Protein AF-A0A7T4Y8R8-F1 (afdb_monomer_lite)

Radius of gyration: 26.85 Å; chains: 1; bounding box: 52×17×78 Å

pLDDT: mean 71.28, std 12.85, range [49.88, 92.12]

Sequence (61 aa):
MRKLPKPSNKTPKFSVFTLLVLLSLVALTVFIWLSDGLAPRDSVAGGADPALRQYIIQYSR

Structure (mmCIF, N/CA/C/O backbone):
data_AF-A0A7T4Y8R8-F1
#
_entry.id   AF-A0A7T4Y8R8-F1
#
loop_
_atom_site.group_PDB
_atom_site.id
_atom_site.type_symbol
_atom_site.label_atom_id
_atom_site.label_alt_id
_atom_site.label_comp_id
_atom_site.label_asym_id
_atom_site.label_entity_id
_atom_site.label_seq_id
_atom_site.pdbx_PDB_ins_code
_atom_site.Cartn_x
_atom_site.Cartn_y
_atom_site.Cartn_z
_atom_site.occupancy
_atom_site.B_iso_or_equiv
_atom_site.auth_seq_id
_atom_site.auth_comp_id
_atom_site.auth_asym_id
_atom_site.auth_atom_id
_atom_site.pdbx_PDB_model_num
ATOM 1 N N . MET A 1 1 ? -4.145 -9.202 56.159 1.00 49.88 1 MET A N 1
ATOM 2 C CA . MET A 1 1 ? -3.972 -9.736 54.787 1.00 49.88 1 MET A CA 1
ATOM 3 C C . MET A 1 1 ? -4.114 -8.593 53.782 1.00 49.88 1 MET A C 1
ATOM 5 O O . MET A 1 1 ? -5.198 -8.032 53.679 1.00 49.88 1 MET A O 1
ATOM 9 N N . ARG A 1 2 ? -3.030 -8.177 53.103 1.00 58.34 2 ARG A N 1
ATOM 10 C CA . ARG A 1 2 ? -3.097 -7.150 52.041 1.00 58.34 2 ARG A CA 1
ATOM 11 C C . ARG A 1 2 ? -3.795 -7.749 50.820 1.00 58.34 2 ARG A C 1
ATOM 13 O O . ARG A 1 2 ? -3.334 -8.754 50.291 1.00 58.34 2 ARG A O 1
ATOM 20 N N . LYS A 1 3 ? -4.902 -7.143 50.384 1.00 62.12 3 LYS A N 1
ATOM 21 C CA . LYS A 1 3 ? -5.566 -7.502 49.126 1.00 62.12 3 LYS A CA 1
ATOM 22 C C . LYS A 1 3 ? -4.656 -7.069 47.973 1.00 62.12 3 LYS A C 1
ATOM 24 O O . LYS A 1 3 ? -4.450 -5.874 47.779 1.00 62.12 3 LYS A O 1
ATOM 29 N N . LEU A 1 4 ? -4.077 -8.031 47.256 1.00 71.25 4 LEU A N 1
ATOM 30 C CA . LEU A 1 4 ? -3.346 -7.763 46.018 1.00 71.25 4 LEU A CA 1
ATOM 31 C C . LEU A 1 4 ? -4.320 -7.184 44.977 1.00 71.25 4 LEU A C 1
ATOM 33 O O . LEU A 1 4 ? -5.421 -7.725 44.820 1.00 71.25 4 LEU A O 1
ATOM 37 N N . PRO A 1 5 ? -3.958 -6.094 44.280 1.00 69.69 5 PRO A N 1
ATOM 38 C CA . PRO A 1 5 ? -4.793 -5.557 43.219 1.00 69.69 5 PRO A CA 1
ATOM 39 C C . PRO A 1 5 ? -4.894 -6.588 42.090 1.00 69.69 5 PRO A C 1
ATOM 41 O O . PRO A 1 5 ? -3.888 -7.055 41.559 1.00 69.69 5 PRO A O 1
ATOM 44 N N . LYS A 1 6 ? -6.129 -6.963 41.743 1.00 72.44 6 LYS A N 1
ATOM 45 C CA . LYS A 1 6 ? -6.427 -7.840 40.605 1.00 72.44 6 LYS A CA 1
ATOM 46 C C . LYS A 1 6 ? -5.872 -7.193 39.325 1.00 72.44 6 LYS A C 1
ATOM 48 O O . LYS A 1 6 ? -6.153 -6.009 39.112 1.00 72.44 6 LYS A O 1
ATOM 53 N N . PRO A 1 7 ? -5.150 -7.927 38.459 1.00 66.44 7 PRO A N 1
ATOM 54 C CA . PRO A 1 7 ? -4.741 -7.404 37.166 1.00 66.44 7 PRO A CA 1
ATOM 55 C C . PRO A 1 7 ? -6.005 -7.133 36.348 1.00 66.44 7 PRO A C 1
ATOM 57 O O . PRO A 1 7 ? -6.708 -8.043 35.910 1.00 66.44 7 PRO A O 1
ATOM 60 N N . SER A 1 8 ? -6.347 -5.853 36.221 1.00 62.50 8 SER A N 1
ATOM 61 C CA . SER A 1 8 ? -7.426 -5.396 35.359 1.00 62.50 8 SER A CA 1
ATOM 62 C C . SER A 1 8 ? -6.962 -5.623 33.928 1.00 62.50 8 SER A C 1
ATOM 64 O O . SER A 1 8 ? -6.139 -4.870 33.411 1.00 62.50 8 SER A O 1
ATOM 66 N N . ASN A 1 9 ? -7.455 -6.703 33.322 1.00 68.06 9 ASN A N 1
ATOM 67 C CA . ASN A 1 9 ? -7.242 -7.023 31.921 1.00 68.06 9 ASN A CA 1
ATOM 68 C C . ASN A 1 9 ? -8.014 -5.987 31.089 1.00 68.06 9 ASN A C 1
ATOM 70 O O . ASN A 1 9 ? -9.157 -6.201 30.688 1.00 68.06 9 ASN A O 1
ATOM 74 N N . LYS A 1 10 ? -7.440 -4.788 30.956 1.00 63.72 10 LYS A N 1
ATOM 75 C CA . LYS A 1 10 ? -8.003 -3.707 30.153 1.00 63.72 10 LYS A CA 1
ATOM 76 C C . LYS A 1 10 ? -7.835 -4.109 28.698 1.00 63.72 10 LYS A C 1
ATOM 78 O O . LYS A 1 10 ? -6.787 -3.883 28.102 1.00 63.72 10 LYS A O 1
ATOM 83 N N . THR A 1 11 ? -8.877 -4.712 28.141 1.00 62.72 11 THR A N 1
ATOM 84 C CA . THR A 1 11 ? -9.023 -4.870 26.696 1.00 62.72 11 THR A CA 1
ATOM 85 C C . THR A 1 11 ? -8.808 -3.509 26.035 1.00 62.72 11 THR A C 1
ATOM 87 O O . THR A 1 11 ? -9.459 -2.537 26.448 1.00 62.72 11 THR A O 1
ATOM 90 N N . PRO A 1 12 ? -7.892 -3.404 25.058 1.00 65.94 12 PRO A N 1
ATOM 91 C CA . PRO A 1 12 ? -7.621 -2.145 24.390 1.00 65.94 12 PRO A CA 1
ATOM 92 C C . PRO A 1 12 ? -8.911 -1.669 23.726 1.00 65.94 12 PRO A C 1
ATOM 94 O O . PRO A 1 12 ? -9.487 -2.347 22.877 1.00 65.94 12 PRO A O 1
ATOM 97 N N . LYS A 1 13 ? -9.400 -0.505 24.157 1.00 70.12 13 LYS A N 1
ATOM 98 C CA . LYS A 1 13 ? -10.520 0.158 23.497 1.00 70.12 13 LYS A CA 1
ATOM 99 C C . LYS A 1 13 ? -9.974 0.748 22.205 1.00 70.12 13 LYS A C 1
ATOM 101 O O . LYS A 1 13 ? -9.357 1.810 22.227 1.00 70.12 13 LYS A O 1
ATOM 106 N N . PHE A 1 14 ? -10.151 0.031 21.101 1.00 69.44 14 PHE A N 1
ATOM 107 C CA . PHE A 1 14 ? -9.855 0.561 19.778 1.00 69.44 14 PHE A CA 1
ATOM 108 C C . PHE A 1 14 ? -10.782 1.752 19.521 1.00 69.44 14 PHE A C 1
ATOM 110 O O . PHE A 1 14 ? -12.000 1.605 19.456 1.00 69.44 14 PHE A O 1
ATOM 117 N N . SER A 1 15 ? -10.201 2.949 19.462 1.00 80.56 15 SER A N 1
ATOM 118 C CA . SER A 1 15 ? -10.935 4.166 19.128 1.00 80.56 15 SER A CA 1
ATOM 119 C C . SER A 1 15 ? -11.339 4.128 17.655 1.00 80.56 15 SER A C 1
ATOM 121 O O . SER A 1 15 ? -10.597 3.610 16.819 1.00 80.56 15 SER A O 1
ATOM 123 N N . VAL A 1 16 ? -12.478 4.736 17.319 1.00 83.44 16 VAL A N 1
ATOM 124 C CA . VAL A 1 16 ? -12.899 4.955 15.923 1.00 83.44 16 VAL A CA 1
ATOM 125 C C . VAL A 1 1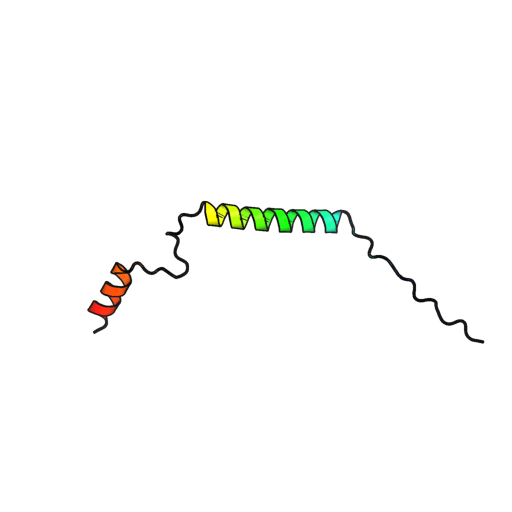6 ? -11.794 5.664 15.135 1.00 83.44 16 VAL A C 1
ATOM 127 O O . VAL A 1 16 ? -11.531 5.319 13.989 1.00 83.44 16 VAL A O 1
ATOM 130 N N . PHE A 1 17 ? -11.069 6.582 15.779 1.00 82.44 17 PHE A N 1
ATOM 131 C CA . PHE A 1 17 ? -9.906 7.239 15.187 1.00 82.44 17 PHE A CA 1
ATOM 132 C C . PHE A 1 17 ? -8.804 6.239 14.805 1.00 82.44 17 PHE A C 1
ATOM 134 O O . PHE A 1 17 ? -8.269 6.298 13.704 1.00 82.44 17 PHE A O 1
ATOM 141 N N . THR A 1 18 ? -8.503 5.275 15.679 1.00 85.44 18 THR A N 1
ATOM 142 C CA . THR A 1 18 ? -7.517 4.220 15.405 1.00 85.44 18 THR A CA 1
ATOM 143 C C . THR A 1 18 ? -7.949 3.349 14.227 1.00 85.44 18 THR A C 1
ATOM 145 O O . THR A 1 18 ? -7.118 3.000 13.395 1.00 85.44 18 THR A O 1
ATOM 148 N N . LEU A 1 19 ? -9.245 3.040 14.121 1.00 88.06 19 LEU A N 1
ATOM 149 C CA . LEU A 1 19 ? -9.793 2.286 12.993 1.00 88.06 19 LEU A CA 1
ATOM 150 C C . LEU A 1 19 ? -9.663 3.063 11.673 1.00 88.06 19 LEU A C 1
ATOM 152 O O . LEU A 1 19 ? -9.244 2.492 10.671 1.00 88.06 19 LEU A O 1
ATOM 156 N N . LEU A 1 20 ? -9.971 4.364 11.680 1.00 88.69 20 LEU A N 1
ATOM 157 C CA . LEU A 1 20 ? -9.834 5.234 10.507 1.00 88.69 20 LEU A CA 1
ATOM 158 C C . LEU A 1 20 ? -8.378 5.345 10.043 1.00 88.69 20 LEU A C 1
ATOM 160 O O . LEU A 1 20 ? -8.106 5.262 8.847 1.00 88.69 20 LEU A O 1
ATOM 164 N N . VAL A 1 21 ? -7.437 5.476 10.980 1.00 88.94 21 VAL A N 1
ATOM 165 C CA . VAL A 1 21 ? -5.999 5.479 10.675 1.00 88.94 21 VAL A CA 1
ATOM 166 C C . VAL A 1 21 ? -5.576 4.148 10.053 1.00 88.94 21 VAL A C 1
ATOM 168 O O . VAL A 1 21 ? -4.867 4.145 9.048 1.00 88.94 21 VAL A O 1
ATOM 171 N N . LEU A 1 22 ? -6.047 3.022 10.596 1.00 90.81 22 LEU A N 1
ATOM 172 C CA . LEU A 1 22 ? -5.735 1.695 10.066 1.00 90.81 22 LEU A CA 1
ATOM 173 C C . LEU A 1 22 ? -6.272 1.512 8.637 1.00 90.81 22 LEU A C 1
ATOM 175 O O . LEU A 1 22 ? -5.550 1.050 7.758 1.00 90.81 22 LEU A O 1
ATOM 179 N N . LEU A 1 23 ? -7.518 1.923 8.393 1.00 90.81 23 LEU A N 1
ATOM 180 C CA . LEU A 1 23 ? -8.141 1.902 7.067 1.00 90.81 23 LEU A CA 1
ATOM 181 C C . LEU A 1 23 ? -7.373 2.770 6.065 1.00 90.81 23 LEU A C 1
ATOM 183 O O . LEU A 1 23 ? -7.133 2.335 4.941 1.00 90.81 23 LEU A O 1
ATOM 187 N N . SER A 1 24 ? -6.944 3.962 6.485 1.00 91.00 24 SER A N 1
ATOM 188 C CA . SER A 1 24 ? -6.131 4.864 5.663 1.00 91.00 24 SER A CA 1
ATOM 189 C C . SER A 1 24 ? -4.788 4.234 5.276 1.00 91.00 24 SER A C 1
ATOM 191 O O . SER A 1 24 ? -4.417 4.244 4.105 1.00 91.00 24 SER A O 1
ATOM 193 N N . LEU A 1 25 ? -4.095 3.600 6.228 1.00 92.12 2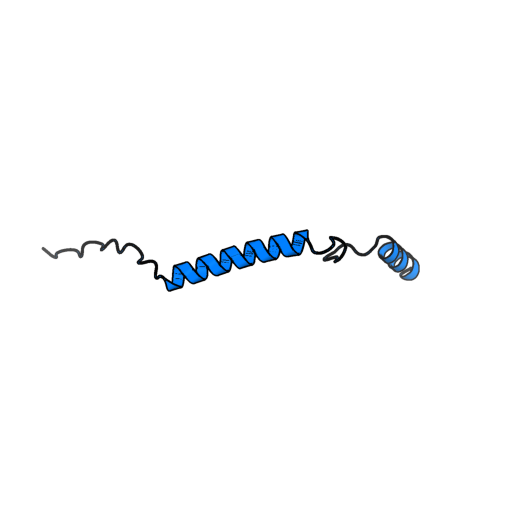5 LEU A N 1
ATOM 194 C CA . LEU A 1 25 ? -2.839 2.880 5.981 1.00 92.12 25 LEU A CA 1
ATOM 195 C C . LEU A 1 25 ? -3.007 1.740 4.968 1.00 92.12 25 LEU A C 1
ATOM 197 O O . LEU A 1 25 ? -2.189 1.586 4.059 1.00 92.12 25 LEU A O 1
ATOM 201 N N . VAL A 1 26 ? -4.079 0.955 5.093 1.00 91.31 26 VAL A N 1
ATOM 202 C CA . VAL A 1 26 ? -4.373 -0.135 4.151 1.00 91.31 26 VAL A CA 1
ATOM 203 C C . VAL A 1 26 ? -4.665 0.424 2.758 1.00 91.31 26 VAL A C 1
ATOM 205 O O . VAL A 1 26 ? -4.088 -0.053 1.782 1.00 91.31 26 VAL A O 1
ATOM 208 N N . ALA A 1 27 ? -5.489 1.469 2.660 1.00 90.69 27 ALA A N 1
ATOM 209 C CA . ALA A 1 27 ? -5.797 2.126 1.392 1.00 90.69 27 ALA A CA 1
ATOM 210 C C . ALA A 1 27 ? -4.539 2.697 0.718 1.00 90.69 27 ALA A C 1
ATOM 212 O O . ALA A 1 27 ? -4.351 2.503 -0.481 1.00 90.6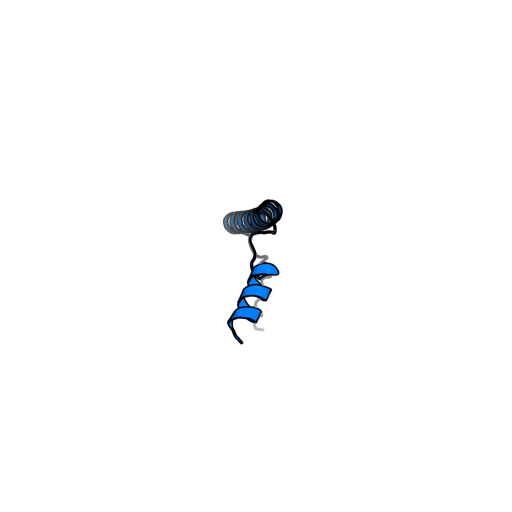9 27 ALA A O 1
ATOM 213 N N . LEU A 1 28 ? -3.642 3.324 1.488 1.00 89.31 28 LEU A N 1
ATOM 214 C CA . LEU A 1 28 ? -2.358 3.824 0.995 1.00 89.31 28 LEU A CA 1
ATOM 215 C C . LEU A 1 28 ? -1.493 2.688 0.433 1.00 89.31 28 LEU A C 1
ATOM 217 O O . LEU A 1 28 ? -0.901 2.826 -0.632 1.00 89.31 28 LEU A O 1
ATOM 221 N N . THR A 1 29 ? -1.454 1.547 1.122 1.00 85.75 29 THR A N 1
ATOM 222 C CA . THR A 1 29 ? -0.664 0.383 0.696 1.00 85.75 29 THR A CA 1
ATOM 223 C C . THR A 1 29 ? -1.177 -0.186 -0.626 1.00 85.75 29 THR A C 1
ATOM 225 O O . THR A 1 29 ? -0.388 -0.456 -1.531 1.00 85.75 29 THR A O 1
ATOM 228 N N . VAL A 1 30 ? -2.500 -0.319 -0.766 1.00 87.38 30 VAL A N 1
ATOM 229 C CA . VAL A 1 30 ? -3.139 -0.754 -2.018 1.00 87.38 30 VAL A CA 1
ATOM 230 C C . VAL A 1 30 ? -2.885 0.257 -3.131 1.00 87.38 30 VAL A C 1
ATOM 232 O O . VAL A 1 30 ? -2.568 -0.140 -4.246 1.00 87.38 30 VAL A O 1
ATOM 235 N N . PHE A 1 31 ? -2.973 1.553 -2.833 1.00 87.06 31 PHE A N 1
ATOM 236 C CA . PHE A 1 31 ? -2.710 2.614 -3.799 1.00 87.06 31 PHE A CA 1
ATOM 237 C C . PHE A 1 31 ? -1.265 2.588 -4.307 1.00 87.06 31 PHE A C 1
ATOM 239 O O . PHE A 1 31 ? -1.051 2.719 -5.509 1.00 87.06 31 PHE A O 1
ATOM 246 N N . ILE A 1 32 ? -0.284 2.366 -3.426 1.00 81.75 32 ILE A N 1
ATOM 247 C CA . ILE A 1 32 ? 1.125 2.205 -3.808 1.00 81.75 32 ILE A CA 1
ATOM 248 C C . ILE A 1 32 ? 1.292 0.981 -4.709 1.00 81.75 32 ILE A C 1
ATOM 250 O O . ILE A 1 32 ? 1.889 1.103 -5.767 1.00 81.75 32 ILE A O 1
ATOM 254 N N . TRP A 1 33 ? 0.714 -0.166 -4.346 1.00 81.62 33 TRP A N 1
ATOM 255 C CA . TRP A 1 33 ? 0.767 -1.380 -5.170 1.00 81.62 33 TRP A CA 1
ATOM 256 C C . TRP A 1 33 ? 0.120 -1.204 -6.546 1.00 81.62 33 TRP A C 1
ATOM 258 O O . TRP A 1 33 ? 0.662 -1.661 -7.549 1.00 81.62 33 TRP A O 1
ATOM 268 N N . LEU A 1 34 ? -1.032 -0.532 -6.610 1.00 81.56 34 LEU A N 1
ATOM 269 C CA . LEU A 1 34 ? -1.692 -0.233 -7.879 1.00 81.56 34 LEU A CA 1
ATOM 270 C C . LEU A 1 34 ? -0.858 0.739 -8.715 1.00 81.56 34 LEU A C 1
ATOM 272 O O . LEU A 1 34 ? -0.730 0.554 -9.920 1.00 81.56 34 LEU A O 1
ATOM 276 N N . SER A 1 35 ? -0.283 1.754 -8.069 1.00 71.44 35 SER A N 1
ATOM 277 C CA . SER A 1 35 ? 0.581 2.740 -8.715 1.00 71.44 35 SER A CA 1
ATOM 278 C C . SER A 1 35 ? 1.876 2.113 -9.212 1.00 71.44 35 SER A C 1
ATOM 280 O O . SER A 1 35 ? 2.324 2.484 -10.279 1.00 71.44 35 SER A O 1
ATOM 282 N N . ASP A 1 36 ? 2.444 1.140 -8.503 1.00 69.38 36 ASP A N 1
ATOM 283 C CA . ASP A 1 36 ? 3.632 0.385 -8.923 1.00 69.38 36 ASP A CA 1
ATOM 284 C C . ASP A 1 36 ? 3.311 -0.611 -10.056 1.00 69.38 36 ASP A C 1
ATOM 286 O O . ASP A 1 36 ? 4.136 -0.883 -10.923 1.00 69.38 36 ASP A O 1
ATOM 290 N N . GLY A 1 37 ? 2.076 -1.124 -10.105 1.00 66.75 37 GLY A N 1
ATOM 291 C CA . GLY A 1 37 ? 1.580 -1.934 -11.222 1.00 66.75 37 GLY A CA 1
ATOM 292 C C . GLY A 1 37 ? 1.217 -1.130 -12.480 1.00 66.75 37 GLY A C 1
ATOM 293 O O . GLY A 1 37 ? 1.247 -1.684 -13.577 1.00 66.75 37 GLY A O 1
ATOM 294 N N . LEU A 1 38 ? 0.860 0.150 -12.323 1.00 62.12 38 LEU A N 1
ATOM 295 C CA . LEU A 1 38 ? 0.497 1.082 -13.403 1.00 62.12 38 LEU A CA 1
ATOM 296 C C . LEU A 1 38 ? 1.663 1.969 -13.848 1.00 62.12 38 LEU A C 1
ATOM 298 O O . LEU A 1 38 ? 1.681 2.421 -14.993 1.00 62.12 38 LEU A O 1
ATOM 302 N N . ALA A 1 39 ? 2.621 2.230 -12.960 1.00 58.12 39 ALA A N 1
ATOM 303 C CA . ALA A 1 39 ? 3.888 2.831 -13.319 1.00 58.12 39 ALA A CA 1
ATOM 304 C C . ALA A 1 39 ? 4.558 1.876 -14.312 1.00 58.12 39 ALA A C 1
ATOM 306 O O . ALA A 1 39 ? 4.676 0.678 -14.031 1.00 58.12 39 ALA A O 1
ATOM 307 N N . PRO A 1 40 ? 4.974 2.361 -15.492 1.00 54.41 40 PRO A N 1
ATOM 308 C CA . PRO A 1 40 ? 5.770 1.548 -16.387 1.00 54.41 40 PRO A CA 1
ATOM 309 C C . PRO A 1 40 ? 6.960 1.053 -15.571 1.00 54.41 40 PRO A C 1
ATOM 311 O O . PRO A 1 40 ? 7.676 1.860 -14.979 1.00 54.41 40 PRO A O 1
ATOM 314 N N . ARG A 1 41 ? 7.201 -0.261 -15.553 1.00 54.91 41 ARG A N 1
ATOM 315 C CA . ARG A 1 41 ? 8.394 -0.869 -14.931 1.00 54.91 41 ARG A CA 1
ATOM 316 C C . ARG A 1 41 ? 9.722 -0.324 -15.497 1.00 54.91 41 ARG A C 1
ATOM 318 O O . ARG A 1 41 ? 10.791 -0.719 -15.042 1.00 54.91 41 ARG A O 1
ATOM 325 N N . ASP A 1 42 ? 9.639 0.604 -16.445 1.00 52.75 42 ASP A N 1
ATOM 326 C CA . ASP A 1 42 ? 10.715 1.396 -17.022 1.00 52.75 42 ASP A CA 1
ATOM 327 C C . ASP A 1 4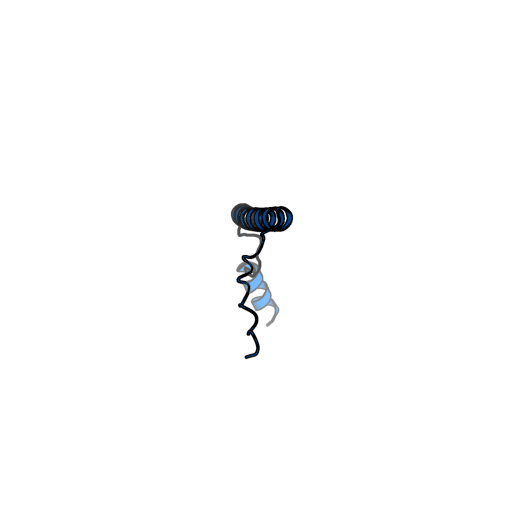2 ? 11.103 2.622 -16.168 1.00 52.75 42 ASP A C 1
ATOM 329 O O . ASP A 1 42 ? 12.151 3.220 -16.413 1.00 52.75 42 ASP A O 1
ATOM 333 N N . SER A 1 43 ? 10.347 2.998 -15.122 1.00 53.00 43 SER A N 1
ATOM 334 C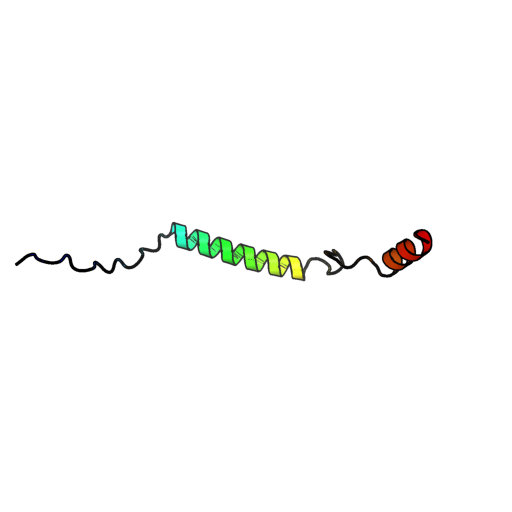 CA . SER A 1 43 ? 10.800 3.996 -14.134 1.00 53.00 43 SER A CA 1
ATOM 335 C C . SER A 1 43 ? 11.696 3.346 -13.079 1.00 53.00 43 SER A C 1
ATOM 337 O O . SER A 1 43 ? 11.384 3.199 -11.901 1.00 53.00 43 SER A O 1
ATOM 339 N N . VAL A 1 44 ? 12.832 2.906 -13.582 1.00 50.00 44 VAL A N 1
ATOM 340 C CA . VAL A 1 44 ? 14.025 2.399 -12.927 1.00 50.00 44 VAL A CA 1
ATOM 341 C C . VAL A 1 44 ? 14.326 3.057 -11.568 1.00 50.00 44 VAL A C 1
ATOM 343 O O . VAL A 1 44 ? 14.850 4.164 -11.491 1.00 50.00 44 VAL A O 1
ATOM 346 N N . ALA A 1 45 ? 14.143 2.297 -10.486 1.00 52.88 45 ALA A N 1
ATOM 347 C CA . ALA A 1 45 ? 14.994 2.371 -9.296 1.00 52.88 45 ALA A CA 1
ATOM 348 C C . ALA A 1 45 ? 16.040 1.237 -9.385 1.00 52.88 45 ALA A C 1
ATOM 350 O O . ALA A 1 45 ? 15.936 0.219 -8.711 1.00 52.88 45 ALA A O 1
ATOM 351 N N . GLY A 1 46 ? 17.010 1.359 -10.304 1.00 53.81 46 GLY A N 1
ATOM 352 C CA . GLY A 1 46 ? 18.135 0.413 -10.470 1.00 53.81 46 GLY A CA 1
ATOM 353 C C . GLY A 1 46 ? 18.412 -0.181 -11.871 1.00 53.81 46 GLY A C 1
ATOM 354 O O . GLY A 1 46 ? 19.532 -0.622 -12.135 1.00 53.81 46 GLY A O 1
ATOM 355 N N . GLY A 1 47 ? 17.471 -0.179 -12.812 1.00 51.94 47 GLY A N 1
ATOM 356 C CA . GLY A 1 47 ? 17.697 -0.584 -14.206 1.00 51.94 47 GLY A CA 1
ATOM 357 C C . GLY A 1 47 ? 18.334 0.491 -15.094 1.00 51.94 47 GLY A C 1
ATOM 358 O O . GLY A 1 47 ? 17.710 0.941 -16.042 1.00 51.94 47 GLY A O 1
ATOM 359 N N . ALA A 1 48 ? 19.571 0.922 -14.824 1.00 54.22 48 ALA A N 1
ATOM 360 C CA . ALA A 1 48 ? 20.322 1.654 -15.849 1.00 54.22 48 ALA A CA 1
ATOM 361 C C . ALA A 1 48 ? 20.275 0.841 -17.154 1.00 54.22 48 ALA A C 1
ATOM 363 O O . ALA A 1 48 ? 20.720 -0.313 -17.154 1.00 54.22 48 ALA A O 1
ATOM 364 N N . ASP A 1 49 ? 19.680 1.442 -18.187 1.00 62.44 49 ASP A N 1
ATOM 365 C CA . ASP A 1 49 ? 19.551 0.927 -19.547 1.00 62.44 49 ASP A CA 1
ATOM 366 C C . ASP A 1 49 ? 20.851 0.196 -19.934 1.00 62.44 49 ASP A C 1
ATOM 368 O O . ASP A 1 49 ? 21.939 0.752 -19.715 1.00 62.44 49 ASP A O 1
ATOM 372 N N . PRO A 1 50 ? 20.806 -1.058 -20.424 1.00 66.12 50 PRO A N 1
ATOM 373 C CA . PRO A 1 50 ? 22.015 -1.775 -20.824 1.00 66.12 50 PRO A CA 1
ATOM 374 C C . PRO A 1 50 ? 22.887 -0.956 -21.789 1.00 66.12 50 PRO A C 1
ATOM 376 O O . PRO A 1 50 ? 24.114 -1.051 -21.709 1.00 66.12 50 PRO A O 1
ATOM 379 N N . ALA A 1 51 ? 22.288 -0.085 -22.611 1.00 66.81 51 ALA A N 1
ATOM 380 C CA . ALA A 1 51 ? 23.014 0.845 -23.471 1.00 66.81 51 ALA A CA 1
ATOM 381 C C . ALA A 1 51 ? 23.781 1.918 -22.676 1.00 66.81 51 ALA A C 1
ATOM 383 O O . ALA A 1 51 ? 24.952 2.177 -22.955 1.00 66.81 51 ALA A O 1
ATOM 384 N N . LEU A 1 52 ? 23.172 2.495 -21.635 1.00 66.50 52 LEU A N 1
ATO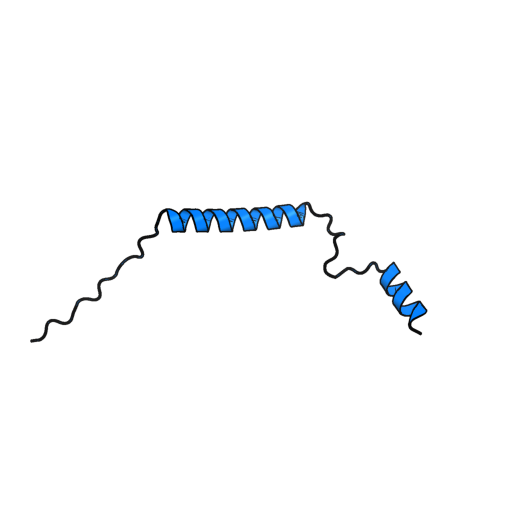M 385 C CA . LEU A 1 52 ? 23.826 3.469 -20.754 1.00 66.50 52 LEU A CA 1
ATOM 386 C C . LEU A 1 52 ? 24.975 2.822 -19.967 1.00 66.50 52 LEU A C 1
ATOM 388 O O . LEU A 1 52 ? 26.036 3.422 -19.805 1.00 66.50 52 LEU A O 1
ATOM 392 N N . ARG A 1 53 ? 24.795 1.575 -19.513 1.00 66.62 53 ARG A N 1
ATOM 393 C CA . ARG A 1 53 ? 25.859 0.807 -18.846 1.00 66.62 53 ARG A CA 1
ATOM 394 C C . ARG A 1 53 ? 27.046 0.580 -19.779 1.00 66.62 53 ARG A C 1
ATOM 396 O O . ARG A 1 53 ? 28.182 0.786 -19.361 1.00 66.62 53 ARG A O 1
ATOM 403 N N . GLN A 1 54 ? 26.795 0.189 -21.028 1.00 70.94 54 GLN A N 1
ATOM 404 C CA . GLN A 1 54 ? 27.851 0.013 -22.027 1.00 70.94 54 GLN A CA 1
ATOM 405 C C . GLN A 1 54 ? 28.544 1.332 -22.377 1.00 70.94 54 GLN A C 1
ATOM 407 O O . GLN A 1 54 ? 29.770 1.359 -22.430 1.00 70.94 54 GLN A O 1
ATOM 412 N N . TYR A 1 55 ? 27.791 2.424 -22.522 1.00 74.38 55 TYR A N 1
ATOM 413 C CA . TYR A 1 55 ? 28.346 3.758 -22.743 1.00 74.38 55 TYR A CA 1
ATOM 414 C C . TYR A 1 55 ? 29.294 4.161 -21.604 1.00 74.38 55 TYR A C 1
ATOM 416 O O . TYR A 1 55 ? 30.450 4.493 -21.845 1.00 74.38 55 TYR A O 1
ATOM 424 N N . ILE A 1 56 ? 28.862 4.045 -20.346 1.00 75.06 56 ILE A N 1
ATOM 425 C CA . ILE A 1 56 ? 29.715 4.380 -19.196 1.00 75.06 56 ILE A CA 1
ATOM 426 C C . ILE A 1 56 ? 30.991 3.530 -19.199 1.00 75.06 56 ILE A C 1
ATOM 428 O O . ILE A 1 56 ? 32.079 4.072 -19.022 1.00 75.06 56 ILE A O 1
ATOM 432 N N . ILE A 1 57 ? 30.892 2.219 -19.437 1.00 74.81 57 ILE A N 1
ATOM 433 C CA . ILE A 1 57 ? 32.057 1.319 -19.473 1.00 74.81 57 ILE A CA 1
ATOM 434 C C . ILE A 1 57 ? 33.013 1.670 -20.625 1.00 74.81 57 ILE A C 1
ATOM 436 O O . ILE A 1 57 ? 34.227 1.601 -20.447 1.00 74.81 57 ILE A O 1
ATOM 440 N N . GLN A 1 58 ? 32.495 2.054 -21.793 1.00 77.81 58 GLN A N 1
ATOM 441 C CA . GLN A 1 58 ? 33.315 2.370 -22.963 1.00 77.81 58 GLN A CA 1
ATOM 442 C C . GLN A 1 58 ? 34.077 3.695 -22.822 1.00 77.81 58 GLN A C 1
ATOM 444 O O . GLN A 1 58 ? 35.192 3.792 -23.321 1.00 77.81 58 GLN A O 1
ATOM 449 N N . TYR A 1 59 ? 33.506 4.685 -22.133 1.00 71.31 59 TYR A N 1
ATOM 450 C CA . TYR A 1 59 ? 34.100 6.021 -21.976 1.00 71.31 59 TYR A CA 1
ATOM 451 C C . TYR A 1 59 ? 34.809 6.249 -20.627 1.00 71.31 59 TYR A C 1
ATOM 453 O O . TYR A 1 59 ? 35.340 7.332 -20.397 1.00 71.31 59 TYR A O 1
ATOM 461 N N . SER A 1 60 ? 34.809 5.262 -19.724 1.00 65.62 60 SER A N 1
ATOM 462 C CA . SER A 1 60 ? 35.551 5.307 -18.446 1.00 65.62 60 SER A CA 1
ATOM 463 C C . SER A 1 60 ? 36.894 4.564 -18.474 1.00 65.62 60 SER A C 1
ATOM 465 O O . SER A 1 60 ? 37.590 4.537 -17.458 1.00 65.62 60 SER A O 1
ATOM 467 N N . ARG A 1 61 ? 37.259 3.969 -19.615 1.00 52.47 61 ARG A N 1
ATOM 468 C CA . ARG A 1 61 ? 38.610 3.469 -19.917 1.00 52.47 61 ARG A CA 1
ATOM 469 C C . ARG A 1 61 ? 39.399 4.513 -20.692 1.00 52.47 61 ARG A C 1
ATOM 471 O O . ARG A 1 61 ? 40.631 4.537 -20.491 1.00 52.47 61 ARG A O 1
#

Secondary structure (DSSP, 8-state):
---PPP---------HHHHHHHHHHHHHHHHHHHHHHHS-TTS-SS---HHHHHHHHHH--

Foldseek 3Di:
DDDDDDPPPPDDPCDPVNVVVVVVVVVVVVVVVVCCVVPPPVPDPPPPDVVNVVVCVVVVD